Protein AF-A0A959G8T5-F1 (afdb_monomer)

Sequence (76 aa):
MPSEDQKEKIREGSRSYLKYSGLAFQLLGIVAISFFVGRYLDKKLGLEQPIIAMLLIIVTFSAYMYKLYKELFNNK

pLDDT: mean 85.21, std 10.37, range [44.34, 95.06]

Radius of gyration: 19.08 Å; Cα contacts (8 Å, |Δi|>4): 35; chains: 1; bounding box: 36×28×58 Å

Mean predicted aligned error: 7.75 Å

Secondary structure (DSSP, 8-state):
---HHHHHHHHHHHHHHHHHHHHHHHHHHHHHHHHHHHHHHHHHTT-SS-HHHHHHHHHHHHHHHHHHHHHHHS--

Structure (mmCIF, N/CA/C/O backbone):
data_AF-A0A959G8T5-F1
#
_entry.id   AF-A0A959G8T5-F1
#
loop_
_atom_site.group_PDB
_atom_site.id
_atom_site.type_symbol
_atom_site.label_atom_id
_atom_site.label_alt_id
_atom_site.label_comp_id
_atom_site.label_asym_id
_atom_site.label_entity_id
_atom_site.label_seq_id
_atom_site.pdbx_PDB_ins_code
_atom_site.Cartn_x
_atom_site.Cartn_y
_atom_site.Cartn_z
_atom_site.occupancy
_atom_site.B_iso_or_equiv
_atom_site.auth_seq_id
_atom_site.auth_comp_id
_atom_site.auth_asym_id
_atom_site.auth_atom_id
_atom_site.pdbx_PDB_model_num
ATOM 1 N N . MET A 1 1 ? 18.603 9.606 -40.452 1.00 67.44 1 MET A N 1
ATOM 2 C CA . MET A 1 1 ? 17.462 8.952 -39.771 1.00 67.44 1 MET A CA 1
ATOM 3 C C . MET A 1 1 ? 18.032 7.863 -38.873 1.00 67.44 1 MET A C 1
ATOM 5 O O . MET A 1 1 ? 18.976 7.223 -39.322 1.00 67.44 1 MET A O 1
ATOM 9 N N . PRO A 1 2 ? 17.544 7.681 -37.635 1.00 66.62 2 PRO A N 1
ATOM 10 C CA . PRO A 1 2 ? 18.000 6.581 -36.788 1.00 66.62 2 PRO A CA 1
ATOM 11 C C . PRO A 1 2 ? 17.678 5.245 -37.465 1.00 66.62 2 PRO A C 1
ATOM 13 O O . PRO A 1 2 ? 16.594 5.109 -38.041 1.00 66.62 2 PRO A O 1
ATOM 16 N N . SER A 1 3 ? 18.612 4.295 -37.420 1.00 80.81 3 SER A N 1
ATOM 17 C CA . SER A 1 3 ? 18.413 2.940 -37.945 1.00 80.81 3 SER A CA 1
ATOM 18 C C . SER A 1 3 ? 17.324 2.200 -37.157 1.00 80.81 3 SER A C 1
ATOM 20 O O . SER A 1 3 ? 17.076 2.514 -35.991 1.00 80.81 3 SER A O 1
ATOM 22 N N . GLU A 1 4 ? 16.660 1.225 -37.785 1.00 73.81 4 GLU A N 1
ATOM 23 C CA . GLU A 1 4 ? 15.611 0.398 -37.156 1.00 73.81 4 GLU A CA 1
ATOM 24 C C . GLU A 1 4 ? 16.080 -0.202 -35.809 1.00 73.81 4 GLU A C 1
ATOM 26 O O . GLU A 1 4 ? 15.372 -0.080 -34.809 1.00 73.81 4 GLU A O 1
ATOM 31 N N . ASP A 1 5 ? 17.334 -0.669 -35.727 1.00 74.06 5 ASP A N 1
ATOM 32 C CA . ASP A 1 5 ? 1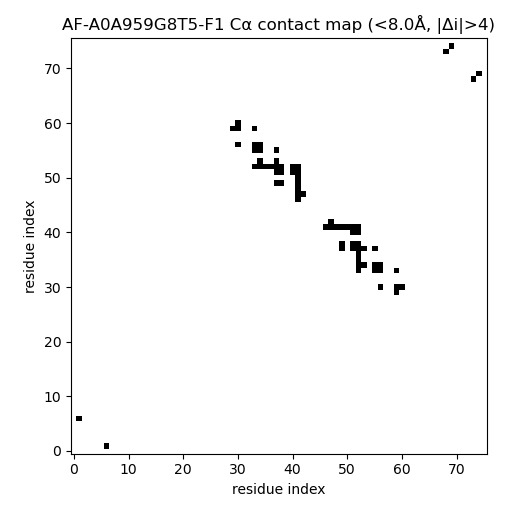7.967 -1.164 -34.488 1.00 74.06 5 ASP A CA 1
ATOM 33 C C . ASP A 1 5 ? 18.060 -0.115 -33.364 1.00 74.06 5 ASP A C 1
ATOM 35 O O . ASP A 1 5 ? 17.946 -0.430 -32.177 1.00 74.06 5 ASP A O 1
ATOM 39 N N . GLN A 1 6 ? 18.275 1.162 -33.705 1.00 74.38 6 GLN A N 1
ATOM 40 C CA . GLN A 1 6 ? 18.302 2.238 -32.709 1.00 74.38 6 GLN A CA 1
ATOM 41 C C . GLN A 1 6 ? 16.899 2.529 -32.171 1.00 74.38 6 GLN A C 1
ATOM 43 O O . GLN A 1 6 ? 16.745 2.824 -30.985 1.00 74.38 6 GLN A O 1
ATOM 48 N N . LYS A 1 7 ? 15.863 2.417 -33.012 1.00 73.56 7 LYS A N 1
ATOM 49 C CA . LYS A 1 7 ? 14.471 2.598 -32.580 1.00 73.56 7 LYS A CA 1
ATOM 50 C C . LYS A 1 7 ? 14.003 1.465 -31.670 1.00 73.56 7 LYS A C 1
ATOM 52 O O . LYS A 1 7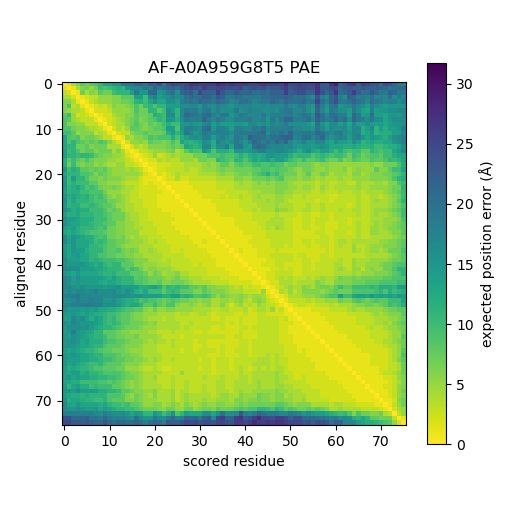 ? 13.283 1.747 -30.712 1.00 73.56 7 LYS A O 1
ATOM 57 N N . GLU A 1 8 ? 14.414 0.222 -31.921 1.00 72.56 8 GLU A N 1
ATOM 58 C CA . GLU A 1 8 ? 14.105 -0.902 -31.026 1.00 72.56 8 GLU A CA 1
ATOM 59 C C . GLU A 1 8 ? 14.737 -0.729 -29.645 1.00 72.56 8 GLU A C 1
ATOM 61 O O . GLU A 1 8 ? 14.020 -0.780 -28.646 1.00 72.56 8 GLU A O 1
ATOM 66 N N . LYS A 1 9 ? 16.032 -0.396 -29.568 1.00 70.00 9 LYS A N 1
ATOM 67 C CA . LYS A 1 9 ? 16.702 -0.164 -28.275 1.00 70.00 9 LYS A CA 1
ATOM 68 C C . LYS A 1 9 ? 16.079 0.981 -27.475 1.00 70.00 9 LYS A C 1
ATOM 70 O O . LYS A 1 9 ? 15.931 0.874 -26.258 1.00 70.00 9 LYS A O 1
ATOM 75 N N . ILE A 1 10 ? 15.681 2.068 -28.143 1.00 72.50 10 ILE A N 1
ATOM 76 C CA . ILE A 1 10 ? 14.979 3.182 -27.488 1.00 72.50 10 ILE A CA 1
ATOM 77 C C . ILE A 1 10 ? 13.608 2.719 -26.972 1.00 72.50 10 ILE A C 1
ATOM 79 O O . ILE A 1 10 ? 13.251 3.026 -25.835 1.00 72.50 10 ILE A O 1
ATOM 83 N N . ARG A 1 11 ? 12.852 1.941 -27.761 1.00 70.50 11 ARG A N 1
ATOM 84 C CA . ARG A 1 11 ? 11.547 1.399 -27.344 1.00 70.50 11 ARG A CA 1
ATOM 85 C C . ARG A 1 11 ? 11.676 0.449 -26.156 1.00 70.50 11 ARG A C 1
ATOM 87 O O . ARG A 1 11 ? 10.882 0.570 -25.228 1.00 70.50 11 ARG A O 1
ATOM 94 N N . GLU A 1 12 ? 12.660 -0.448 -26.138 1.00 70.38 12 GLU A N 1
ATOM 95 C CA . GLU A 1 12 ? 12.906 -1.354 -25.006 1.00 70.38 12 GLU A CA 1
ATOM 96 C C . GLU A 1 12 ? 13.326 -0.610 -23.733 1.00 70.38 12 GLU A C 1
ATOM 98 O O . GLU A 1 12 ? 12.785 -0.873 -22.652 1.00 70.38 12 GLU A O 1
ATOM 103 N N . GLY A 1 13 ? 14.231 0.367 -23.866 1.00 68.12 13 GLY A N 1
ATOM 104 C CA . GLY A 1 13 ? 14.650 1.232 -22.766 1.00 68.12 13 GLY A CA 1
ATOM 105 C C . GLY A 1 13 ? 13.462 1.976 -22.158 1.00 68.12 13 GLY A C 1
ATOM 106 O O . GLY A 1 13 ? 13.186 1.840 -20.966 1.00 68.12 13 GLY A O 1
ATOM 107 N N . SER A 1 14 ? 12.683 2.689 -22.980 1.00 67.75 14 SER A N 1
ATOM 108 C CA . SER A 1 14 ? 11.484 3.406 -22.525 1.00 67.75 14 SER A CA 1
ATOM 109 C C . SER A 1 14 ? 10.421 2.479 -21.926 1.00 67.75 14 SER A C 1
ATOM 111 O O . SER A 1 14 ? 9.772 2.846 -20.946 1.00 67.75 14 SER A O 1
ATOM 113 N N . ARG A 1 15 ? 10.255 1.262 -22.460 1.00 71.94 15 ARG A N 1
ATOM 114 C CA . ARG A 1 15 ? 9.286 0.279 -21.952 1.00 71.94 15 ARG A CA 1
ATOM 115 C C . ARG A 1 15 ? 9.641 -0.208 -20.548 1.00 71.94 15 ARG A C 1
ATOM 117 O O . ARG A 1 15 ? 8.736 -0.399 -19.738 1.00 71.94 15 ARG A O 1
ATOM 124 N N . SER A 1 16 ? 10.930 -0.352 -20.242 1.00 73.06 16 SER A N 1
ATOM 125 C CA . SER A 1 16 ? 11.389 -0.705 -18.894 1.00 73.06 16 SER A CA 1
ATOM 126 C C . SER A 1 16 ? 11.064 0.396 -17.882 1.00 73.06 16 SER A C 1
ATOM 128 O O . SER A 1 16 ? 10.432 0.110 -16.867 1.00 73.06 16 SER A O 1
ATOM 130 N N . TYR A 1 17 ? 11.387 1.660 -18.180 1.00 77.81 17 TYR A N 1
ATOM 131 C CA . TYR A 1 17 ? 11.063 2.787 -17.289 1.00 77.81 17 TYR A CA 1
ATOM 132 C C . TYR A 1 17 ? 9.559 2.914 -17.034 1.00 77.81 17 TYR A C 1
ATOM 134 O O . TYR A 1 17 ? 9.132 3.002 -15.883 1.00 77.81 17 TYR A O 1
ATOM 142 N N . LEU A 1 18 ? 8.747 2.838 -18.094 1.00 82.12 18 LEU A N 1
ATOM 143 C CA . LEU A 1 18 ? 7.289 2.875 -17.980 1.00 82.12 18 LEU A CA 1
ATOM 144 C C . LEU A 1 18 ? 6.746 1.722 -17.125 1.00 82.12 18 LEU A C 1
ATOM 146 O O . LEU A 1 18 ? 5.825 1.932 -16.335 1.00 82.12 18 LEU A O 1
ATOM 150 N N . LYS A 1 19 ? 7.329 0.520 -17.235 1.00 80.00 19 LYS A N 1
ATOM 151 C CA . LYS A 1 19 ? 6.929 -0.641 -16.429 1.00 80.00 19 LYS A CA 1
ATOM 152 C C . LYS A 1 19 ? 7.185 -0.410 -14.937 1.00 80.00 19 LYS A C 1
ATOM 154 O O . LYS A 1 19 ? 6.285 -0.644 -14.134 1.00 80.00 19 LYS A O 1
ATOM 159 N N . TYR A 1 20 ? 8.365 0.083 -14.555 1.00 83.56 20 TYR A N 1
ATOM 160 C CA . TYR A 1 20 ? 8.674 0.357 -13.144 1.00 83.56 20 TYR A CA 1
ATOM 161 C C . TYR A 1 20 ? 7.809 1.474 -12.561 1.00 83.56 20 TYR A C 1
ATOM 163 O O . TYR A 1 20 ? 7.305 1.336 -11.446 1.00 83.56 20 TYR A O 1
ATOM 171 N N . SER A 1 21 ? 7.569 2.543 -13.325 1.00 87.56 21 SER A N 1
ATOM 172 C CA . SER A 1 21 ? 6.634 3.592 -12.915 1.00 87.56 21 SER A CA 1
ATOM 173 C C . SER A 1 21 ? 5.223 3.033 -12.722 1.00 87.56 21 SER A C 1
ATOM 175 O O . SER A 1 21 ? 4.609 3.292 -11.691 1.00 87.56 21 SER A O 1
ATOM 177 N N . GLY A 1 22 ? 4.729 2.209 -13.653 1.00 87.94 22 GLY A N 1
ATOM 178 C CA . GLY A 1 22 ? 3.422 1.555 -13.542 1.00 87.94 22 GLY A CA 1
ATOM 179 C C . GLY A 1 22 ? 3.287 0.690 -12.285 1.00 87.94 22 GLY A C 1
ATOM 180 O O . GLY A 1 22 ? 2.281 0.782 -11.585 1.00 87.94 22 GLY A O 1
ATOM 181 N N . LEU A 1 23 ? 4.326 -0.077 -11.941 1.00 88.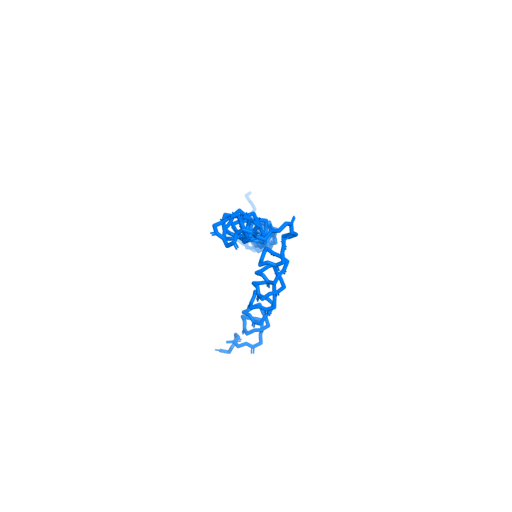00 23 LEU A N 1
ATOM 182 C CA . LEU A 1 23 ? 4.359 -0.882 -10.714 1.00 88.00 23 LEU A CA 1
ATOM 183 C C . LEU A 1 23 ? 4.343 -0.018 -9.444 1.00 88.00 23 LEU A C 1
ATOM 185 O O . LEU A 1 23 ? 3.649 -0.355 -8.484 1.00 88.00 23 LEU A O 1
ATOM 189 N N . ALA A 1 24 ? 5.069 1.103 -9.431 1.00 87.81 24 ALA A N 1
ATOM 190 C CA . ALA A 1 24 ? 5.057 2.036 -8.304 1.00 87.81 24 ALA A CA 1
ATOM 191 C C . ALA A 1 24 ? 3.672 2.679 -8.117 1.00 87.81 24 ALA A C 1
ATOM 193 O O . ALA A 1 24 ? 3.150 2.707 -7.002 1.00 87.81 24 ALA A O 1
ATOM 194 N N . PHE A 1 25 ? 3.032 3.123 -9.206 1.00 92.31 25 PHE A N 1
ATOM 195 C CA . PHE A 1 25 ? 1.660 3.640 -9.165 1.00 92.31 25 PHE A CA 1
ATOM 196 C C . PHE A 1 25 ? 0.657 2.580 -8.706 1.00 92.31 25 PHE A C 1
ATOM 198 O O . PHE A 1 25 ? -0.246 2.882 -7.928 1.00 92.31 25 PHE A O 1
ATOM 205 N N . GLN A 1 26 ? 0.830 1.332 -9.138 1.00 90.69 26 GLN A N 1
ATOM 206 C CA . GLN A 1 26 ? -0.019 0.222 -8.722 1.00 90.69 26 GLN A CA 1
ATOM 207 C C . GLN A 1 26 ? 0.110 -0.067 -7.220 1.00 90.69 26 GLN A C 1
ATOM 209 O O . GLN A 1 26 ? -0.908 -0.228 -6.548 1.00 90.69 26 GLN A O 1
ATOM 214 N N . LEU A 1 27 ? 1.332 -0.076 -6.676 1.00 91.12 27 LEU A N 1
ATOM 215 C CA . LEU A 1 27 ? 1.579 -0.200 -5.235 1.00 91.12 27 LEU A CA 1
ATOM 216 C C . LEU A 1 27 ? 0.934 0.942 -4.446 1.00 91.12 27 LEU A C 1
ATOM 218 O O . LEU A 1 27 ? 0.227 0.686 -3.474 1.00 91.12 27 LEU A O 1
ATOM 222 N N . LEU A 1 28 ? 1.134 2.188 -4.884 1.00 93.06 28 LEU A N 1
ATOM 223 C CA . LEU A 1 28 ? 0.530 3.359 -4.247 1.00 93.06 28 LEU A CA 1
ATOM 224 C C . LEU A 1 28 ? -0.999 3.277 -4.252 1.00 93.06 28 LEU A C 1
ATOM 226 O O . LEU A 1 28 ? -1.627 3.497 -3.217 1.00 93.06 28 LEU A O 1
ATOM 230 N N . GLY A 1 29 ? -1.596 2.905 -5.386 1.00 94.12 29 GLY A N 1
ATOM 231 C CA . GLY A 1 29 ? -3.040 2.725 -5.505 1.00 94.12 29 GLY A CA 1
ATOM 232 C C . GLY A 1 29 ? -3.564 1.636 -4.570 1.00 94.12 29 GLY A C 1
ATOM 233 O O . GLY A 1 29 ? -4.522 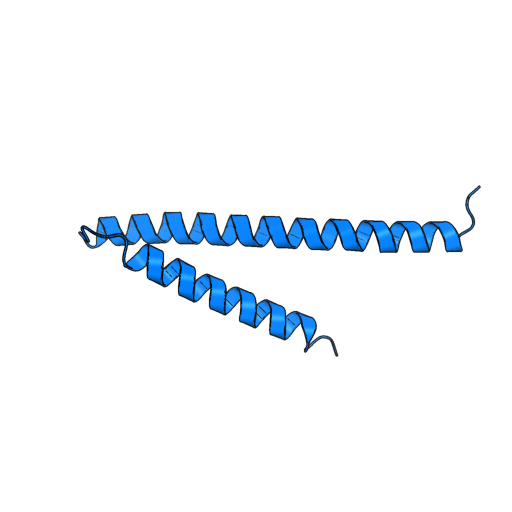1.861 -3.834 1.00 94.12 29 GLY A O 1
ATOM 234 N N . ILE A 1 30 ? -2.900 0.478 -4.534 1.00 92.31 30 ILE A N 1
ATOM 235 C CA . ILE A 1 30 ? -3.262 -0.638 -3.654 1.00 92.31 30 ILE A CA 1
ATOM 236 C C . ILE A 1 30 ? -3.187 -0.236 -2.176 1.00 92.31 30 ILE A C 1
ATOM 238 O O . ILE A 1 30 ? -4.118 -0.530 -1.423 1.00 92.31 30 ILE A O 1
ATOM 242 N N . VAL A 1 31 ? -2.118 0.441 -1.749 1.00 91.50 31 VAL A N 1
ATOM 243 C CA . VAL A 1 31 ? -1.957 0.881 -0.353 1.00 91.50 31 VAL A CA 1
ATOM 244 C C . VAL A 1 31 ? -3.012 1.921 0.013 1.00 91.50 31 VAL A C 1
ATOM 246 O O . VAL A 1 31 ? -3.644 1.791 1.060 1.00 91.50 31 VAL A O 1
ATOM 249 N N . ALA A 1 32 ? -3.258 2.910 -0.851 1.00 94.31 32 ALA A N 1
ATOM 250 C CA . ALA A 1 32 ? -4.271 3.937 -0.617 1.00 94.31 32 ALA A CA 1
ATOM 251 C C . ALA A 1 32 ? -5.676 3.330 -0.473 1.00 94.31 32 ALA A C 1
ATOM 253 O O . ALA A 1 32 ? -6.391 3.646 0.481 1.00 94.31 32 ALA A O 1
ATOM 254 N N . ILE A 1 33 ? -6.046 2.409 -1.370 1.00 95.06 33 ILE A N 1
ATOM 255 C CA . ILE A 1 33 ? -7.326 1.690 -1.313 1.00 95.06 33 ILE A CA 1
ATOM 256 C C . ILE A 1 33 ? -7.407 0.850 -0.035 1.00 95.06 33 ILE A C 1
ATOM 258 O O . ILE A 1 33 ? -8.387 0.953 0.699 1.00 95.06 33 ILE A O 1
ATOM 262 N N . SER A 1 34 ? -6.372 0.063 0.270 1.00 93.00 34 SER A N 1
ATOM 263 C CA . SER A 1 34 ? -6.350 -0.817 1.448 1.00 93.00 34 SER A CA 1
ATOM 264 C C . SER A 1 34 ? -6.473 -0.028 2.747 1.00 93.00 34 SER A C 1
ATOM 266 O O . SER A 1 34 ? -7.230 -0.416 3.635 1.00 93.00 34 SER A O 1
ATOM 268 N N . PHE A 1 35 ? -5.782 1.110 2.847 1.00 93.12 35 PHE A N 1
ATOM 269 C CA . PHE A 1 35 ? -5.863 1.990 4.006 1.00 93.12 35 PHE A CA 1
ATOM 270 C C . PHE A 1 35 ? -7.248 2.624 4.148 1.00 93.12 35 PHE A C 1
ATOM 272 O O . PHE A 1 35 ? -7.802 2.625 5.245 1.00 93.12 35 PHE A O 1
ATOM 279 N N . PHE A 1 36 ? -7.829 3.142 3.060 1.00 94.44 36 PHE A N 1
ATOM 280 C CA . PHE A 1 36 ? -9.138 3.794 3.108 1.00 94.44 36 PHE A CA 1
ATOM 281 C C . PHE A 1 36 ? -10.258 2.803 3.445 1.00 94.44 36 PHE A C 1
ATOM 283 O O . PHE A 1 36 ? -11.072 3.061 4.333 1.00 94.44 36 PHE A O 1
ATOM 290 N N . VAL A 1 37 ? -10.256 1.639 2.787 1.00 94.62 37 VAL A N 1
ATOM 291 C CA . VAL A 1 37 ? -11.187 0.536 3.060 1.00 94.62 37 VAL A CA 1
ATOM 292 C C . VAL A 1 37 ? -11.006 0.043 4.491 1.00 94.62 37 VAL A C 1
ATOM 294 O O . VAL A 1 37 ? -11.978 -0.043 5.236 1.00 94.62 37 VAL A O 1
ATOM 297 N N . GLY A 1 38 ? -9.766 -0.199 4.911 1.00 92.44 38 GLY A N 1
ATOM 298 C CA . GLY A 1 38 ? -9.444 -0.637 6.262 1.00 92.44 38 GLY A CA 1
ATOM 299 C C . GLY A 1 38 ? -9.944 0.327 7.329 1.00 92.44 38 GLY A C 1
ATOM 300 O O . GLY A 1 38 ? -10.694 -0.080 8.207 1.00 92.44 38 GLY A O 1
ATOM 301 N N . ARG A 1 39 ? -9.645 1.624 7.1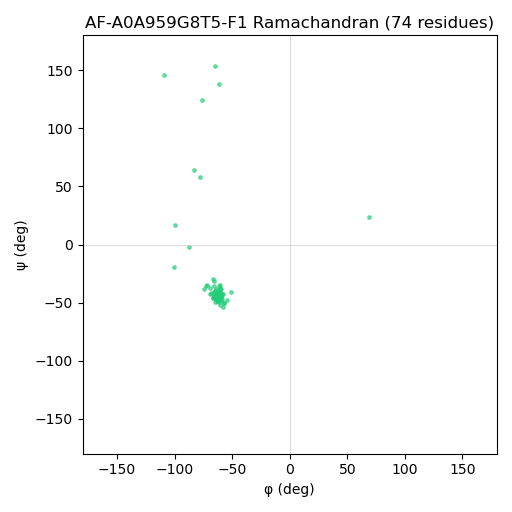91 1.00 92.31 39 ARG A N 1
ATOM 302 C CA . ARG A 1 39 ? -10.126 2.672 8.105 1.00 92.31 39 ARG A CA 1
ATOM 303 C C . ARG A 1 39 ? -11.645 2.767 8.151 1.00 92.31 39 ARG A C 1
ATOM 305 O O . ARG A 1 39 ? -12.199 3.062 9.210 1.00 92.31 39 ARG A O 1
ATOM 312 N N . TYR A 1 40 ? -12.317 2.582 7.017 1.00 92.88 40 TYR A N 1
ATOM 313 C CA . TYR A 1 40 ? -13.775 2.574 6.964 1.00 92.88 40 TYR A CA 1
ATOM 314 C C . TYR A 1 40 ? -14.351 1.369 7.723 1.00 92.88 40 TYR A C 1
ATOM 316 O O . TYR A 1 40 ? -15.289 1.533 8.503 1.00 92.88 40 TYR A O 1
ATOM 324 N N . LEU A 1 41 ? -13.753 0.184 7.560 1.00 92.69 41 LEU A N 1
ATOM 325 C CA . LEU A 1 41 ? -14.132 -1.024 8.297 1.00 92.69 41 LEU A CA 1
ATOM 326 C C . LEU A 1 41 ? -13.839 -0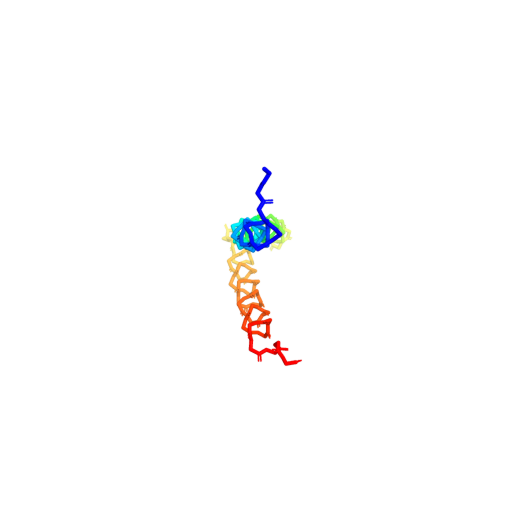.893 9.796 1.00 92.69 41 LEU A C 1
ATOM 328 O O . LEU A 1 41 ? -14.716 -1.200 10.598 1.00 92.69 41 LEU A O 1
ATOM 332 N N . ASP A 1 42 ? -12.664 -0.382 10.169 1.00 91.19 42 ASP A N 1
ATOM 333 C CA . ASP A 1 42 ? -12.282 -0.125 11.563 1.00 91.19 42 ASP A CA 1
ATOM 334 C C . ASP A 1 42 ? -13.317 0.765 12.263 1.00 91.19 42 ASP A C 1
ATOM 336 O O . ASP A 1 42 ? -13.811 0.426 13.338 1.00 91.19 42 ASP A O 1
ATOM 340 N N . LYS A 1 43 ? -13.726 1.865 11.611 1.00 91.62 43 LYS A N 1
ATOM 341 C CA . LYS A 1 43 ? -14.776 2.759 12.124 1.00 91.62 43 LYS A CA 1
ATOM 342 C C . LYS A 1 43 ? -16.130 2.065 12.238 1.00 91.62 43 LYS A C 1
ATOM 344 O O . LYS A 1 43 ? -16.832 2.271 13.222 1.00 91.62 43 LYS A O 1
ATOM 349 N N . LYS A 1 44 ? -16.508 1.259 11.242 1.00 92.44 44 LYS A N 1
ATOM 350 C CA . LYS A 1 44 ? -17.788 0.535 11.239 1.00 92.44 44 LYS A CA 1
ATOM 351 C C . LYS A 1 44 ? -17.858 -0.518 12.351 1.00 92.44 44 LYS A C 1
ATOM 353 O O . LYS A 1 44 ? -18.939 -0.775 12.866 1.00 92.44 44 LYS A O 1
ATOM 358 N N . LEU A 1 45 ? -16.720 -1.107 12.712 1.00 91.44 45 LEU A N 1
ATOM 359 C CA . LEU A 1 45 ? -16.596 -2.104 13.777 1.00 91.44 45 LEU A CA 1
ATOM 360 C C . LEU A 1 45 ? -16.370 -1.485 15.166 1.00 91.44 45 LEU A C 1
ATOM 362 O O . LEU A 1 45 ? -16.305 -2.222 16.144 1.00 91.44 45 LEU A O 1
ATOM 366 N N . GLY A 1 46 ? -16.263 -0.155 15.265 1.00 89.81 46 GLY A N 1
ATOM 367 C CA . GLY A 1 46 ? -16.041 0.540 16.535 1.00 89.81 46 GLY A CA 1
ATOM 368 C C . GLY A 1 46 ? -14.656 0.295 17.135 1.00 89.81 46 GLY A C 1
ATOM 369 O O . GLY A 1 46 ? -14.487 0.420 18.344 1.00 89.81 46 GLY A O 1
ATOM 370 N N . LEU A 1 47 ? -13.668 -0.072 16.315 1.00 89.44 47 LEU A N 1
ATOM 371 C CA . LEU A 1 47 ? -12.309 -0.310 16.787 1.00 89.44 47 LEU A CA 1
ATOM 372 C C . LEU A 1 47 ? -11.611 1.029 17.053 1.00 89.44 47 LEU A C 1
ATOM 374 O O . LEU A 1 47 ? -11.501 1.876 16.165 1.00 89.44 47 LEU A O 1
ATOM 378 N N . GLU A 1 48 ? -11.113 1.213 18.277 1.00 83.06 48 GLU A N 1
ATOM 379 C CA . GLU A 1 48 ? -10.340 2.404 18.664 1.00 83.06 48 GLU A CA 1
ATOM 380 C C . GLU A 1 48 ? -8.996 2.478 17.927 1.00 83.06 48 GLU A C 1
ATOM 382 O O . GLU A 1 48 ? -8.479 3.559 17.641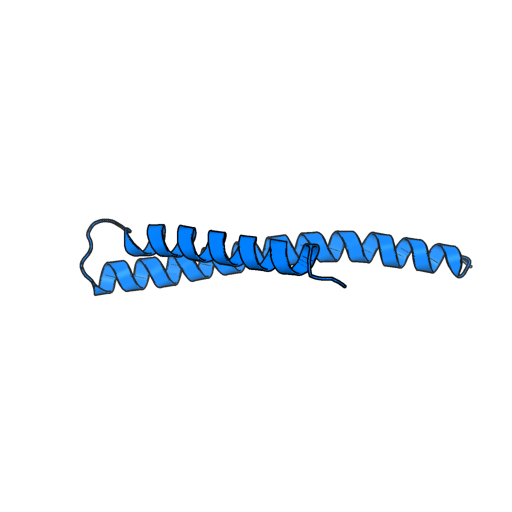 1.00 83.06 48 GLU A O 1
ATOM 387 N N . GLN A 1 49 ? -8.443 1.313 17.584 1.00 86.94 49 GLN A N 1
ATOM 388 C CA . GLN A 1 49 ? -7.191 1.173 16.853 1.00 86.94 49 GLN A CA 1
ATOM 389 C C . GLN A 1 49 ? -7.447 0.665 15.427 1.00 86.94 49 GLN A C 1
ATOM 391 O O . GLN A 1 49 ? -8.345 -0.153 15.225 1.00 86.94 49 GLN A O 1
ATOM 396 N N . PRO A 1 50 ? -6.651 1.098 14.429 1.00 89.50 50 PRO A N 1
ATOM 397 C CA . PRO A 1 50 ? -6.829 0.729 13.024 1.00 89.50 50 PRO A CA 1
ATOM 398 C C . PRO A 1 50 ? -6.299 -0.688 12.716 1.00 89.50 50 PRO A C 1
ATOM 400 O O . PRO A 1 50 ? -5.382 -0.872 11.911 1.00 89.50 50 PRO A O 1
ATOM 403 N N . ILE A 1 51 ? -6.827 -1.694 13.414 1.00 91.69 51 ILE A N 1
ATOM 404 C CA . ILE A 1 51 ? -6.353 -3.084 13.365 1.00 91.69 51 ILE A CA 1
ATOM 405 C C . ILE A 1 51 ? -6.679 -3.712 12.006 1.00 91.69 51 ILE A C 1
ATOM 407 O O . ILE A 1 51 ? -5.827 -4.376 11.411 1.00 91.69 51 ILE A O 1
ATOM 411 N N . ILE A 1 52 ? -7.882 -3.473 11.477 1.00 91.56 52 ILE A N 1
ATOM 412 C CA . ILE A 1 52 ? -8.307 -3.985 10.173 1.00 91.56 52 ILE A CA 1
ATOM 413 C C . ILE A 1 52 ? -7.513 -3.318 9.064 1.00 91.56 52 ILE A C 1
ATOM 415 O O . ILE A 1 52 ? -7.068 -4.021 8.165 1.00 91.56 52 ILE A O 1
ATOM 419 N N . ALA A 1 53 ? -7.270 -2.005 9.123 1.00 90.94 53 ALA A N 1
ATOM 420 C CA . ALA A 1 53 ? -6.399 -1.340 8.156 1.00 90.94 53 ALA A CA 1
ATOM 421 C C . ALA A 1 53 ? -4.983 -1.923 8.141 1.00 90.94 53 ALA A C 1
ATOM 423 O O . ALA A 1 53 ? -4.437 -2.160 7.064 1.00 90.94 53 ALA A O 1
ATOM 424 N N . MET A 1 54 ? -4.407 -2.205 9.312 1.00 92.75 54 MET A N 1
ATOM 425 C CA . MET A 1 54 ? -3.086 -2.825 9.407 1.00 92.75 54 MET A CA 1
ATOM 426 C C . MET A 1 54 ? -3.078 -4.232 8.794 1.00 92.75 54 MET A C 1
ATOM 428 O O . MET A 1 54 ? -2.225 -4.532 7.957 1.00 92.75 54 MET A O 1
ATOM 432 N N . LEU A 1 55 ? -4.065 -5.066 9.139 1.00 94.00 55 LEU A N 1
ATOM 433 C CA . LEU A 1 55 ? -4.227 -6.398 8.552 1.00 94.00 55 LEU A CA 1
ATOM 434 C C . LEU A 1 55 ? -4.431 -6.334 7.035 1.00 94.00 55 LEU A C 1
ATOM 436 O O . LEU A 1 55 ? -3.792 -7.087 6.306 1.00 94.00 55 LEU A O 1
ATOM 440 N N . LEU A 1 56 ? -5.269 -5.418 6.545 1.00 92.50 56 LEU A N 1
ATOM 441 C CA . LEU A 1 56 ? -5.528 -5.237 5.116 1.00 92.50 56 LEU A CA 1
ATOM 442 C C . LEU A 1 56 ? -4.263 -4.851 4.360 1.00 92.50 56 LEU A C 1
ATOM 444 O O . LEU A 1 56 ? -4.012 -5.402 3.292 1.00 92.50 56 LEU A O 1
ATOM 448 N N . ILE A 1 57 ? -3.454 -3.939 4.901 1.00 91.50 57 ILE A N 1
ATOM 449 C CA . ILE A 1 57 ? -2.183 -3.558 4.280 1.00 91.50 57 ILE A CA 1
ATOM 450 C C . ILE A 1 57 ? -1.252 -4.770 4.191 1.00 91.50 57 ILE A C 1
ATOM 452 O O . ILE A 1 57 ? -0.719 -5.026 3.114 1.00 91.50 57 ILE A O 1
ATOM 456 N N . ILE A 1 58 ? -1.103 -5.545 5.271 1.00 94.31 58 ILE A N 1
ATOM 457 C CA . ILE A 1 58 ? -0.252 -6.747 5.285 1.00 94.31 58 ILE A CA 1
ATOM 458 C C . ILE A 1 58 ? -0.749 -7.770 4.260 1.00 94.31 58 ILE A C 1
ATOM 460 O O . ILE A 1 58 ? 0.016 -8.197 3.398 1.00 94.31 58 ILE A O 1
ATOM 464 N N . VAL A 1 59 ? -2.036 -8.123 4.303 1.00 94.94 59 V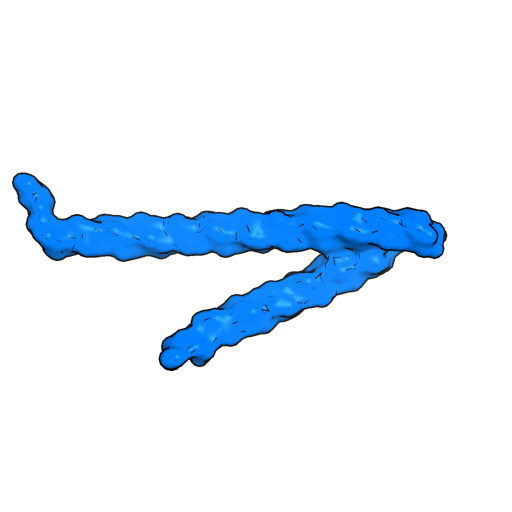AL A N 1
ATOM 465 C CA . VAL A 1 59 ? -2.640 -9.111 3.396 1.00 94.94 59 VAL A CA 1
ATOM 466 C C . VAL A 1 59 ? -2.500 -8.671 1.945 1.00 94.94 59 VAL A C 1
ATOM 468 O O . VAL A 1 59 ? -2.099 -9.462 1.091 1.00 94.94 59 VAL A O 1
ATOM 471 N N . THR A 1 60 ? -2.794 -7.406 1.652 1.00 92.06 60 THR A N 1
ATOM 472 C CA . THR A 1 60 ? -2.775 -6.911 0.276 1.00 92.06 60 THR A CA 1
ATOM 473 C C . THR A 1 60 ? -1.349 -6.771 -0.245 1.00 92.06 60 THR A C 1
ATOM 475 O O . THR A 1 60 ? -1.088 -7.090 -1.404 1.00 92.06 60 THR A O 1
ATOM 478 N N . PHE A 1 61 ? -0.398 -6.386 0.609 1.00 91.38 61 PHE A N 1
ATOM 479 C CA . PHE A 1 61 ? 1.020 -6.391 0.268 1.00 91.38 61 PHE A CA 1
ATOM 480 C C . PHE A 1 61 ? 1.528 -7.811 -0.013 1.00 91.38 61 PHE A C 1
ATOM 482 O O . PHE A 1 61 ? 2.149 -8.041 -1.051 1.00 91.38 61 PHE A O 1
ATOM 489 N N . SER A 1 62 ? 1.207 -8.786 0.844 1.00 94.25 62 SER A N 1
ATOM 490 C CA . SER A 1 62 ? 1.558 -10.196 0.632 1.00 94.25 62 SER A CA 1
ATOM 491 C C . SER A 1 62 ? 0.939 -10.756 -0.650 1.00 94.25 62 SER A C 1
ATOM 493 O O . SER A 1 62 ? 1.627 -11.417 -1.425 1.00 94.25 62 SER A O 1
ATOM 495 N N . ALA A 1 63 ? -0.332 -10.451 -0.922 1.00 93.31 63 ALA A N 1
ATOM 496 C CA . ALA A 1 63 ? -1.009 -10.854 -2.151 1.00 9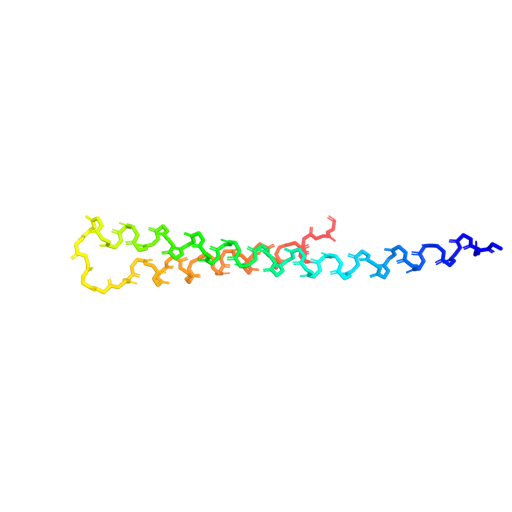3.31 63 ALA A CA 1
ATOM 497 C C . ALA A 1 63 ? -0.367 -10.218 -3.394 1.00 93.31 63 ALA A C 1
ATOM 499 O O . ALA A 1 63 ? -0.173 -10.891 -4.408 1.00 93.31 63 ALA A O 1
ATOM 500 N N . TYR A 1 64 ? 0.006 -8.938 -3.316 1.00 91.19 64 TYR A N 1
ATOM 501 C CA . TYR A 1 64 ? 0.697 -8.240 -4.395 1.00 91.19 64 TYR A CA 1
ATOM 502 C C . TYR A 1 64 ? 2.089 -8.828 -4.653 1.00 91.19 64 TYR A C 1
ATOM 504 O O . TYR A 1 64 ? 2.431 -9.081 -5.806 1.00 91.19 64 TYR A O 1
ATOM 512 N N . MET A 1 65 ? 2.857 -9.124 -3.601 1.00 91.31 65 MET A N 1
ATOM 513 C CA . MET A 1 65 ? 4.147 -9.812 -3.714 1.00 91.31 65 MET A CA 1
ATOM 514 C C . MET A 1 65 ? 4.002 -11.210 -4.311 1.00 91.31 65 MET A C 1
ATOM 516 O O . MET A 1 65 ? 4.766 -11.567 -5.201 1.00 91.31 65 MET A O 1
ATOM 520 N N . TYR A 1 66 ? 2.995 -11.981 -3.894 1.00 92.50 66 TYR A N 1
ATOM 521 C CA . TYR A 1 66 ? 2.715 -13.290 -4.483 1.00 92.50 66 TYR A CA 1
ATOM 522 C C . TYR A 1 66 ? 2.365 -13.181 -5.972 1.00 92.50 66 TYR A C 1
ATOM 524 O O . TYR A 1 66 ? 2.868 -13.950 -6.790 1.00 92.50 66 TYR A O 1
ATOM 532 N N . LYS A 1 67 ? 1.546 -12.191 -6.345 1.00 89.81 67 LYS A N 1
ATOM 533 C CA . LYS A 1 67 ? 1.222 -11.908 -7.746 1.00 89.81 67 LYS A CA 1
ATOM 534 C C . LYS A 1 67 ? 2.473 -11.535 -8.543 1.00 89.81 67 LYS A C 1
ATOM 536 O O . LYS A 1 67 ? 2.649 -12.068 -9.630 1.00 89.81 67 LYS A O 1
ATOM 541 N N . LEU A 1 68 ? 3.334 -10.671 -8.005 1.00 88.88 68 LEU A N 1
ATOM 542 C CA . LEU A 1 68 ? 4.599 -10.273 -8.633 1.00 88.88 68 LEU A CA 1
ATOM 543 C C . LEU A 1 68 ? 5.549 -11.456 -8.801 1.00 88.88 68 LEU A C 1
ATOM 545 O O . LEU A 1 68 ? 6.122 -11.629 -9.870 1.00 88.88 68 LEU A O 1
ATOM 549 N N . TYR A 1 69 ? 5.684 -12.291 -7.770 1.00 90.62 69 TYR A N 1
ATOM 550 C CA . TYR A 1 69 ? 6.447 -13.530 -7.842 1.00 90.62 69 TYR A CA 1
ATOM 551 C C . TYR A 1 69 ? 5.896 -14.418 -8.958 1.00 90.62 69 TYR A C 1
ATOM 553 O O . TYR A 1 69 ? 6.628 -14.827 -9.853 1.00 90.62 69 TYR A O 1
ATOM 561 N N . LYS A 1 70 ? 4.582 -14.649 -8.987 1.00 89.06 70 LYS A N 1
ATOM 562 C CA . LYS A 1 70 ? 3.972 -15.431 -10.059 1.00 89.06 70 LYS A CA 1
ATOM 563 C C . LYS A 1 70 ? 4.191 -14.780 -11.428 1.00 89.06 70 LYS A C 1
ATOM 565 O O . LYS A 1 70 ? 4.533 -15.485 -12.354 1.00 89.06 70 LYS A O 1
ATOM 570 N N . GLU A 1 71 ? 4.070 -13.469 -11.586 1.00 85.81 71 GLU A N 1
ATOM 571 C CA . GLU A 1 71 ? 4.309 -12.793 -12.871 1.00 85.81 71 GLU A CA 1
ATOM 572 C C . GLU A 1 71 ? 5.768 -12.917 -13.342 1.00 85.81 71 GLU A C 1
ATOM 574 O O . GLU A 1 71 ? 6.025 -13.122 -14.526 1.00 85.81 71 GLU A O 1
ATOM 579 N N . LEU A 1 72 ? 6.728 -12.837 -12.418 1.00 85.19 72 LEU A N 1
ATOM 580 C CA . LEU A 1 72 ? 8.153 -12.954 -12.730 1.00 85.19 72 LEU A CA 1
ATOM 581 C C . LEU A 1 72 ? 8.574 -14.398 -13.031 1.00 85.19 72 LEU A C 1
ATOM 583 O O . LEU A 1 72 ? 9.387 -14.616 -13.924 1.00 85.19 72 LEU A O 1
ATOM 587 N N . PHE A 1 73 ? 8.028 -15.378 -12.308 1.00 84.69 73 PHE A N 1
ATOM 588 C CA . PHE A 1 73 ? 8.443 -16.783 -12.398 1.00 84.69 73 PHE A CA 1
ATOM 589 C C . PHE A 1 73 ? 7.517 -17.662 -13.256 1.00 84.69 73 PHE A C 1
ATOM 591 O O . PHE A 1 73 ? 7.937 -18.718 -13.718 1.00 84.69 73 PHE A O 1
ATOM 598 N N . ASN A 1 74 ? 6.274 -17.241 -13.501 1.00 75.12 74 ASN A N 1
ATOM 599 C CA . ASN A 1 74 ? 5.290 -17.936 -14.343 1.00 75.12 74 ASN A CA 1
ATOM 600 C C . ASN A 1 74 ? 5.196 -17.326 -15.754 1.00 75.12 74 ASN A C 1
ATOM 602 O O . ASN A 1 74 ? 4.236 -17.593 -16.470 1.00 75.12 74 ASN A O 1
ATOM 606 N N . ASN A 1 75 ? 6.187 -16.530 -16.163 1.00 54.34 75 ASN A N 1
ATOM 607 C CA . ASN A 1 75 ? 6.401 -16.162 -17.563 1.00 54.34 75 ASN A CA 1
ATOM 608 C C . ASN A 1 75 ? 7.188 -17.274 -18.292 1.00 54.34 75 ASN A C 1
ATOM 610 O O . ASN A 1 75 ? 8.322 -17.073 -18.729 1.00 54.34 75 ASN A O 1
ATOM 614 N N . LYS A 1 76 ? 6.568 -18.456 -18.396 1.00 44.34 76 LYS A N 1
ATOM 615 C CA . LYS A 1 76 ? 6.823 -19.429 -19.466 1.00 44.34 76 LYS A CA 1
ATOM 616 C C . LYS A 1 76 ? 5.650 -19.402 -20.432 1.00 44.34 76 LYS A C 1
ATOM 618 O O . LYS A 1 76 ? 4.506 -19.355 -19.929 1.00 44.34 76 LYS A O 1
#

Foldseek 3Di:
DDDPVVVVVVVVVVVVVVVVVVVVVVLVVQLVVLQVVQVVVCVVVVPPDSPSSVVSNVVSVVVVVVVVVCVVVVPD

Solvent-accessible surface area (backbone atoms only — not comparable to full-atom values): 4158 Å² total; per-residue (Å²): 130,84,54,73,72,56,53,50,54,50,50,54,53,54,51,50,55,52,50,55,51,51,52,52,52,49,50,53,50,51,49,52,50,28,42,53,53,15,46,52,49,15,59,75,69,66,45,94,55,62,57,50,16,52,51,38,42,52,53,51,51,52,51,49,50,51,50,49,50,45,58,70,73,60,74,119

Nearest PDB structures (foldseek):
  1m8l-assembly1_A  TM=4.080E-01  e=4.468E+00  unclassified